Protein AF-A0A964XBT5-F1 (afdb_monomer_lite)

Structure (mmCIF, N/CA/C/O backbone):
data_AF-A0A964XBT5-F1
#
_entry.id   AF-A0A964XB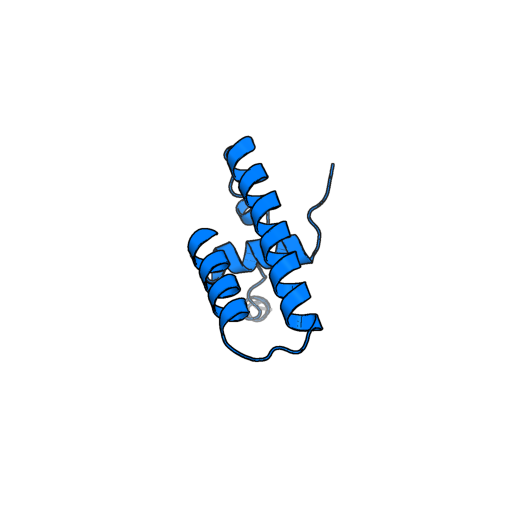T5-F1
#
loop_
_atom_site.group_PDB
_atom_site.id
_atom_site.type_symbol
_atom_site.label_atom_id
_atom_site.label_alt_id
_atom_site.label_comp_id
_atom_site.label_asym_id
_atom_site.label_entity_id
_atom_site.label_seq_id
_atom_site.pdbx_PDB_ins_code
_atom_site.Cartn_x
_atom_site.Cartn_y
_atom_site.Cartn_z
_atom_site.occupancy
_atom_site.B_iso_or_equiv
_atom_site.auth_seq_id
_atom_site.auth_comp_id
_atom_site.auth_asym_id
_atom_site.auth_atom_id
_atom_site.pdbx_PDB_model_num
ATOM 1 N N . MET A 1 1 ? 16.387 11.311 -9.296 1.00 41.25 1 MET A N 1
ATOM 2 C CA . MET A 1 1 ? 15.920 9.913 -9.377 1.00 41.25 1 MET A CA 1
ATOM 3 C C . MET A 1 1 ? 15.403 9.557 -8.005 1.00 41.25 1 MET A C 1
ATOM 5 O O . MET A 1 1 ? 16.205 9.277 -7.118 1.00 41.25 1 MET A O 1
ATOM 9 N N . ASP A 1 2 ? 14.098 9.708 -7.811 1.00 56.66 2 ASP A N 1
ATOM 10 C CA . ASP A 1 2 ? 13.472 9.547 -6.502 1.00 56.66 2 ASP A CA 1
ATOM 11 C C . ASP A 1 2 ? 13.572 8.084 -6.077 1.00 56.66 2 ASP A C 1
ATOM 13 O O . ASP A 1 2 ? 12.995 7.188 -6.689 1.00 56.66 2 ASP A O 1
ATOM 17 N N . ARG A 1 3 ? 14.409 7.827 -5.070 1.00 81.88 3 ARG A N 1
ATOM 18 C CA . ARG A 1 3 ? 14.558 6.498 -4.480 1.00 81.88 3 ARG A CA 1
ATOM 19 C C . ARG A 1 3 ? 13.324 6.217 -3.625 1.00 81.88 3 ARG A C 1
ATOM 21 O O . ARG A 1 3 ? 12.933 7.069 -2.833 1.00 81.88 3 ARG A O 1
ATOM 28 N N . LEU A 1 4 ? 12.763 5.013 -3.749 1.00 87.00 4 LEU A N 1
ATOM 29 C CA . LEU A 1 4 ? 11.685 4.541 -2.876 1.00 87.00 4 LEU A CA 1
ATOM 30 C C . LEU A 1 4 ? 12.103 4.637 -1.404 1.00 87.00 4 LEU A C 1
ATOM 32 O O . LEU A 1 4 ? 13.218 4.230 -1.046 1.00 87.00 4 LEU A O 1
ATOM 36 N N . THR A 1 5 ? 11.205 5.138 -0.556 1.00 91.88 5 THR A N 1
ATOM 37 C CA . THR A 1 5 ? 11.433 5.190 0.893 1.00 91.88 5 THR A CA 1
ATOM 38 C C . THR A 1 5 ? 11.432 3.777 1.492 1.00 91.88 5 THR A C 1
ATOM 40 O O . THR A 1 5 ? 10.897 2.845 0.881 1.00 91.88 5 THR A O 1
ATOM 43 N N . PRO A 1 6 ? 12.013 3.571 2.687 1.00 91.44 6 PRO A N 1
ATOM 44 C CA . PRO A 1 6 ? 11.965 2.276 3.366 1.00 91.44 6 PRO A CA 1
ATOM 45 C C . PRO A 1 6 ? 10.541 1.728 3.541 1.00 91.44 6 PRO A C 1
ATOM 47 O O . PRO A 1 6 ? 10.313 0.539 3.340 1.00 91.44 6 PRO A O 1
ATOM 50 N N . GLU A 1 7 ? 9.571 2.590 3.845 1.00 93.06 7 GLU A N 1
ATOM 51 C CA . GLU A 1 7 ? 8.161 2.219 4.003 1.00 93.06 7 GLU A CA 1
ATOM 52 C C . GLU A 1 7 ? 7.556 1.745 2.679 1.00 93.06 7 GLU A C 1
ATOM 54 O O . GLU A 1 7 ? 6.861 0.734 2.643 1.00 93.06 7 GLU A O 1
ATOM 59 N N . GLN A 1 8 ? 7.860 2.430 1.573 1.00 94.44 8 GLN A N 1
ATOM 60 C CA . GLN A 1 8 ? 7.419 2.018 0.238 1.00 94.44 8 GLN A CA 1
ATOM 61 C C . GLN A 1 8 ? 8.013 0.663 -0.160 1.00 94.44 8 GLN A C 1
ATOM 63 O O . GLN A 1 8 ? 7.297 -0.208 -0.650 1.00 94.44 8 GLN A O 1
ATOM 68 N N . LYS A 1 9 ? 9.307 0.449 0.107 1.00 93.12 9 LYS A N 1
ATOM 69 C CA . LYS A 1 9 ? 9.963 -0.845 -0.133 1.00 93.12 9 LYS A CA 1
ATOM 70 C C . LYS A 1 9 ? 9.328 -1.960 0.691 1.00 93.12 9 LYS A C 1
ATOM 72 O O . LYS A 1 9 ? 9.076 -3.034 0.157 1.00 93.12 9 LYS A O 1
ATOM 77 N N . LEU A 1 10 ? 9.030 -1.698 1.962 1.00 92.88 10 LEU A N 1
ATOM 78 C CA . LEU A 1 10 ? 8.348 -2.658 2.826 1.00 92.88 10 LEU A CA 1
ATOM 79 C C . LEU A 1 10 ? 6.969 -3.034 2.269 1.00 92.88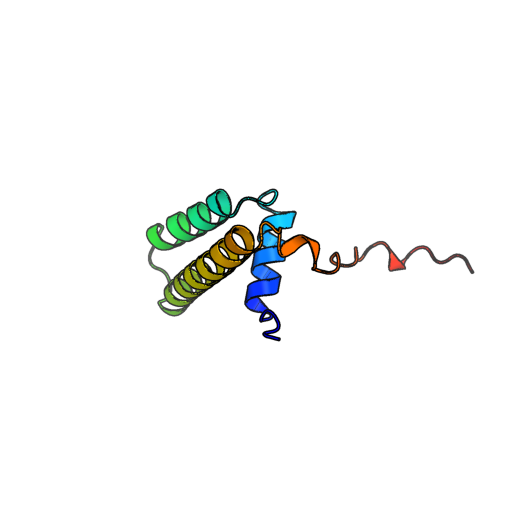 10 LEU A C 1
ATOM 81 O O . LEU A 1 10 ? 6.642 -4.213 2.199 1.00 92.88 10 LEU A O 1
ATOM 85 N N . LEU A 1 11 ? 6.174 -2.056 1.831 1.00 95.62 11 LEU A N 1
ATOM 86 C CA . LEU A 1 11 ? 4.858 -2.310 1.236 1.00 95.62 11 LEU A CA 1
ATOM 87 C C . LEU A 1 11 ? 4.953 -3.152 -0.047 1.00 95.62 11 LEU A C 1
ATOM 89 O O . LEU A 1 11 ? 4.153 -4.062 -0.237 1.00 95.62 11 LEU A O 1
ATOM 93 N N . LEU A 1 12 ? 5.951 -2.904 -0.897 1.00 95.25 12 LEU A N 1
ATOM 94 C CA . LEU A 1 12 ? 6.205 -3.702 -2.103 1.00 95.25 12 LEU A CA 1
ATOM 95 C C . LEU A 1 12 ? 6.620 -5.146 -1.790 1.00 95.25 12 LEU A C 1
ATOM 97 O O . LEU A 1 12 ? 6.144 -6.075 -2.440 1.00 95.25 12 LEU A O 1
ATOM 101 N N . VAL A 1 13 ? 7.461 -5.345 -0.773 1.00 93.50 13 VAL A N 1
ATOM 102 C CA . VAL A 1 13 ? 7.806 -6.682 -0.264 1.00 93.50 13 VAL A CA 1
ATOM 103 C C . VAL A 1 13 ? 6.550 -7.406 0.215 1.00 93.50 13 VAL A C 1
ATOM 105 O O . VAL A 1 13 ? 6.287 -8.526 -0.210 1.00 93.50 13 VAL A O 1
ATOM 108 N N . LEU A 1 14 ? 5.731 -6.755 1.047 1.00 93.56 14 LEU A N 1
ATOM 109 C CA . LEU A 1 14 ? 4.492 -7.347 1.552 1.00 93.56 14 LEU A CA 1
ATOM 110 C C . LEU A 1 14 ? 3.531 -7.689 0.406 1.00 93.56 14 LEU A C 1
ATOM 112 O O . LEU A 1 14 ? 2.905 -8.746 0.431 1.00 93.56 14 LEU A O 1
ATOM 116 N N . LYS A 1 15 ? 3.432 -6.825 -0.612 1.00 95.12 15 LYS A N 1
ATOM 117 C CA . LYS A 1 15 ? 2.611 -7.044 -1.811 1.00 95.12 15 LYS A CA 1
ATOM 118 C C . LYS A 1 15 ? 3.039 -8.329 -2.518 1.00 95.12 15 LYS A C 1
ATOM 120 O O . LYS A 1 15 ? 2.187 -9.168 -2.799 1.00 95.12 15 LYS A O 1
ATOM 125 N N . ARG A 1 16 ? 4.343 -8.500 -2.761 1.00 94.44 16 ARG A N 1
ATOM 126 C CA . ARG A 1 16 ? 4.915 -9.695 -3.399 1.00 94.44 16 ARG A CA 1
ATOM 127 C C . ARG A 1 16 ? 4.685 -10.954 -2.558 1.00 94.44 16 ARG A C 1
ATOM 129 O O . ARG A 1 16 ? 4.162 -11.935 -3.075 1.00 94.44 16 ARG A O 1
ATOM 136 N N . ASP A 1 17 ? 5.037 -10.903 -1.275 1.00 92.44 17 ASP A N 1
ATOM 137 C CA . ASP A 1 17 ? 5.181 -12.104 -0.444 1.00 92.44 17 ASP A CA 1
ATOM 138 C C . ASP A 1 17 ? 3.860 -12.558 0.200 1.00 92.44 17 ASP A C 1
ATOM 140 O O . ASP A 1 17 ? 3.647 -13.754 0.382 1.00 92.44 17 ASP A O 1
ATOM 144 N N . LEU A 1 18 ? 2.955 -11.629 0.537 1.00 93.62 18 LEU A N 1
ATOM 145 C CA . LEU A 1 18 ? 1.706 -11.940 1.255 1.00 93.62 18 LEU A CA 1
ATOM 146 C C . LEU A 1 18 ? 0.443 -11.791 0.406 1.00 93.62 18 LEU A C 1
ATOM 148 O O . LEU A 1 18 ? -0.575 -12.406 0.715 1.00 93.62 18 LEU A O 1
ATOM 152 N N . TYR A 1 19 ? 0.494 -10.973 -0.644 1.00 93.81 19 TYR A N 1
ATOM 153 C CA . TYR A 1 19 ? -0.677 -10.628 -1.455 1.00 93.81 19 TYR A CA 1
ATOM 154 C C . TYR A 1 19 ? -0.531 -11.039 -2.923 1.00 93.81 19 TYR A C 1
ATOM 156 O O . TYR A 1 19 ? -1.284 -10.562 -3.767 1.00 93.81 19 TYR A O 1
ATOM 164 N N . ALA A 1 20 ? 0.427 -11.921 -3.237 1.00 91.44 20 ALA A N 1
ATOM 165 C CA . ALA A 1 20 ? 0.656 -12.464 -4.579 1.00 91.44 20 ALA A CA 1
ATOM 166 C C . ALA A 1 20 ? 0.791 -11.389 -5.679 1.00 91.44 20 ALA A C 1
ATOM 168 O O . ALA A 1 20 ? 0.391 -11.599 -6.823 1.00 91.44 20 ALA A O 1
ATOM 169 N N . GLY A 1 21 ? 1.330 -10.218 -5.331 1.00 92.00 21 GLY A N 1
ATOM 170 C CA . GLY A 1 21 ? 1.478 -9.096 -6.255 1.00 92.00 21 GLY A CA 1
ATOM 171 C C . GLY A 1 21 ? 0.212 -8.251 -6.463 1.00 92.00 21 GLY A C 1
ATOM 172 O O . GLY A 1 21 ? 0.225 -7.371 -7.319 1.00 92.00 21 GLY A O 1
ATOM 173 N N . ASP A 1 22 ? -0.868 -8.445 -5.699 1.00 92.38 22 ASP A N 1
ATOM 174 C CA . ASP A 1 22 ? -2.098 -7.653 -5.837 1.00 92.38 22 ASP A CA 1
ATOM 175 C C . ASP A 1 22 ? -2.236 -6.562 -4.759 1.00 92.38 22 ASP A C 1
ATOM 177 O O . ASP A 1 22 ? -2.422 -6.822 -3.567 1.00 92.38 22 ASP A O 1
ATOM 181 N N . TRP A 1 23 ? -2.234 -5.300 -5.197 1.00 96.00 23 TRP A N 1
ATOM 182 C CA . TRP A 1 23 ? -2.528 -4.154 -4.331 1.00 96.00 23 TRP A CA 1
ATOM 183 C C . TRP A 1 23 ? -3.967 -4.135 -3.813 1.00 96.00 23 TRP A C 1
ATOM 185 O O . TRP A 1 23 ? -4.238 -3.556 -2.759 1.00 96.00 23 TRP A O 1
ATOM 195 N N . SER A 1 24 ? -4.912 -4.722 -4.542 1.00 95.12 24 SER A N 1
ATOM 196 C CA . SER A 1 24 ? -6.334 -4.668 -4.199 1.00 95.12 24 SER A CA 1
ATOM 197 C C . SER A 1 24 ? -6.598 -5.448 -2.913 1.00 95.12 24 SER A C 1
ATOM 199 O O . SER A 1 24 ? -7.188 -4.899 -1.982 1.00 95.12 24 SER A O 1
ATOM 201 N N . ALA A 1 25 ? -6.066 -6.668 -2.809 1.00 93.19 25 ALA A N 1
ATOM 202 C CA . ALA A 1 25 ? -6.132 -7.469 -1.590 1.00 93.19 25 ALA A CA 1
ATOM 203 C C . ALA A 1 25 ? -5.503 -6.756 -0.374 1.00 93.19 25 ALA A C 1
ATOM 205 O O . ALA A 1 25 ? -6.127 -6.679 0.686 1.00 93.19 25 ALA A O 1
ATOM 206 N N . MET A 1 26 ? -4.317 -6.153 -0.534 1.00 95.31 26 MET A N 1
ATOM 207 C CA . MET A 1 26 ? -3.653 -5.421 0.555 1.00 95.31 26 MET A CA 1
ATOM 208 C C . MET A 1 26 ? -4.438 -4.180 0.994 1.00 95.31 26 MET A C 1
ATOM 210 O O . MET A 1 26 ? -4.629 -3.947 2.187 1.00 95.31 26 MET A O 1
ATOM 214 N N . THR A 1 27 ? -4.907 -3.367 0.044 1.00 96.38 27 THR A N 1
ATOM 215 C CA . THR A 1 27 ? -5.676 -2.156 0.373 1.00 96.38 27 THR A CA 1
ATOM 216 C C . THR A 1 27 ? -7.010 -2.490 1.026 1.00 96.38 27 THR A C 1
ATOM 218 O O . THR A 1 27 ? -7.450 -1.748 1.903 1.00 96.38 27 THR A O 1
ATOM 221 N N . GLN A 1 28 ? -7.642 -3.607 0.653 1.00 94.06 28 GLN A N 1
ATOM 222 C CA . GLN A 1 28 ? -8.852 -4.072 1.320 1.00 94.06 28 GLN A CA 1
ATOM 223 C C . GLN A 1 28 ? -8.577 -4.497 2.766 1.00 94.06 28 GLN A C 1
ATOM 225 O O . GLN A 1 28 ? -9.339 -4.111 3.649 1.00 94.06 28 GLN A O 1
ATOM 230 N N . ASP A 1 29 ? -7.485 -5.219 3.039 1.00 93.00 29 ASP A N 1
ATOM 231 C CA . ASP A 1 29 ? -7.108 -5.583 4.414 1.00 93.00 29 ASP A CA 1
ATOM 232 C C . ASP A 1 29 ? -6.839 -4.336 5.272 1.00 93.00 29 ASP A C 1
ATOM 234 O O . ASP A 1 29 ? -7.343 -4.221 6.387 1.00 93.00 29 ASP A O 1
ATOM 238 N N . LEU A 1 30 ? -6.125 -3.345 4.730 1.00 93.56 30 LEU A N 1
ATOM 239 C CA . LEU A 1 30 ? -5.875 -2.073 5.416 1.00 93.56 30 LEU A CA 1
ATOM 240 C C . LEU A 1 30 ? -7.164 -1.290 5.709 1.00 93.56 30 LEU A C 1
ATOM 242 O O . LEU A 1 30 ? -7.299 -0.744 6.804 1.00 93.56 30 LEU A O 1
ATOM 246 N N . ARG A 1 31 ? -8.127 -1.261 4.779 1.00 93.56 31 ARG A N 1
ATOM 247 C CA . ARG A 1 31 ? -9.439 -0.623 4.999 1.00 93.56 31 ARG A CA 1
ATOM 248 C C . ARG A 1 31 ? -10.272 -1.369 6.038 1.00 93.56 31 ARG A C 1
ATOM 250 O O . ARG A 1 31 ? -10.770 -0.742 6.967 1.00 93.56 31 ARG A O 1
ATOM 257 N N . ASN A 1 32 ? -10.342 -2.697 5.946 1.00 90.88 32 ASN A N 1
ATOM 258 C CA . ASN A 1 32 ? -11.025 -3.533 6.937 1.00 90.88 32 ASN A CA 1
ATOM 259 C C . ASN A 1 32 ? -10.426 -3.337 8.333 1.00 90.88 32 ASN A C 1
ATOM 261 O O . ASN A 1 32 ? -11.152 -3.270 9.325 1.00 90.88 32 ASN A O 1
ATOM 265 N N . ARG A 1 33 ? -9.092 -3.220 8.413 1.00 89.06 33 ARG A N 1
ATOM 266 C CA . ARG A 1 33 ? -8.413 -2.817 9.641 1.00 89.06 33 ARG A CA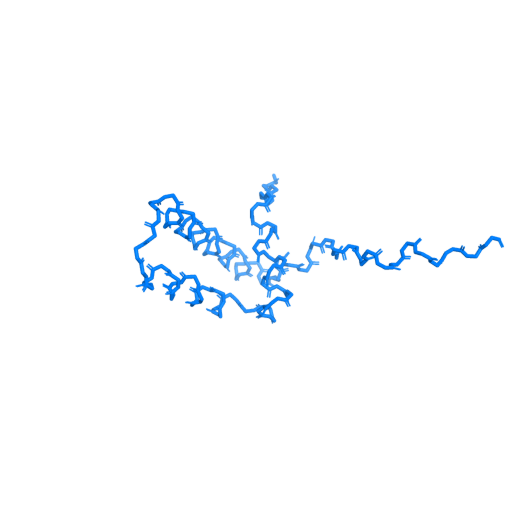 1
ATOM 267 C C . ARG A 1 33 ? -8.918 -1.448 10.052 1.00 89.06 33 ARG A C 1
ATOM 269 O O . ARG A 1 33 ? -9.509 -1.378 11.108 1.00 89.06 33 ARG A O 1
ATOM 276 N N . LEU A 1 34 ? -8.807 -0.399 9.246 1.00 89.44 34 LEU A N 1
ATOM 277 C CA . LEU A 1 34 ? -9.259 0.947 9.631 1.00 89.44 34 LEU A CA 1
ATOM 278 C C . LEU A 1 34 ? -10.707 1.001 10.170 1.00 89.44 34 LEU A C 1
ATOM 280 O O . LEU A 1 34 ? -10.964 1.695 11.150 1.00 89.44 34 LEU A O 1
ATOM 284 N N . GLU A 1 35 ? -11.623 0.226 9.588 1.00 86.69 35 GLU A N 1
ATOM 285 C CA . GLU A 1 35 ? -13.038 0.151 9.990 1.00 86.69 35 GLU A CA 1
ATOM 286 C C . GLU A 1 35 ? -13.284 -0.677 11.268 1.00 86.69 35 GLU A C 1
ATOM 288 O O . GLU A 1 35 ? -14.306 -0.519 11.935 1.00 86.69 35 GLU A O 1
ATOM 293 N N . GLY A 1 36 ? -12.350 -1.560 11.629 1.00 74.25 36 GLY A N 1
ATOM 294 C CA . GLY A 1 36 ? -12.575 -2.660 12.559 1.00 74.25 36 GLY A CA 1
ATOM 295 C C . GLY A 1 36 ? -12.966 -2.307 14.000 1.00 74.25 36 GLY A C 1
ATOM 296 O O . GLY A 1 36 ? -13.891 -2.949 14.489 1.00 74.25 36 GLY A O 1
ATOM 297 N N . ARG A 1 37 ? -12.272 -1.407 14.733 1.00 67.12 37 ARG A N 1
ATOM 298 C CA . ARG A 1 37 ? -12.353 -1.240 16.222 1.00 67.12 37 ARG A CA 1
ATOM 299 C C . ARG A 1 37 ? -11.669 0.060 16.720 1.00 67.12 37 ARG A C 1
ATOM 301 O O . ARG A 1 37 ? -11.049 0.729 15.900 1.00 67.12 37 ARG A O 1
ATOM 308 N N . PRO A 1 38 ? -11.732 0.461 18.021 1.00 64.38 38 PRO A N 1
ATOM 309 C CA . PRO A 1 38 ? -11.085 1.702 18.464 1.00 64.38 38 PRO A CA 1
ATOM 310 C C . PRO A 1 38 ? -9.558 1.565 18.435 1.00 64.38 38 PRO A C 1
ATOM 312 O O . PRO A 1 38 ? -8.947 0.987 19.335 1.00 64.38 38 PRO A O 1
ATOM 315 N N . TYR A 1 39 ? -8.935 2.095 17.387 1.00 66.81 39 TYR A N 1
ATOM 316 C CA . TYR A 1 39 ? -7.485 2.189 17.286 1.00 66.81 39 TYR A CA 1
ATOM 317 C C . TYR A 1 39 ? -6.948 3.347 18.118 1.00 66.81 39 TYR A C 1
ATOM 319 O O . TYR A 1 39 ? -7.579 4.393 18.265 1.00 66.81 39 TYR A O 1
ATOM 327 N N . VAL A 1 40 ? -5.718 3.190 18.607 1.00 71.50 40 VAL A N 1
ATOM 328 C CA . VAL A 1 40 ? -4.915 4.347 19.008 1.00 71.50 40 VAL A CA 1
ATOM 329 C C . VAL A 1 40 ? -4.764 5.237 17.770 1.00 71.50 40 VAL A C 1
ATOM 331 O O . VAL A 1 40 ? -4.362 4.736 16.724 1.00 71.50 40 VAL A O 1
ATOM 334 N N . LEU A 1 41 ? -5.043 6.540 17.883 1.00 77.00 41 LEU A N 1
ATOM 335 C CA . LEU A 1 41 ? -5.021 7.520 16.778 1.00 77.00 41 LEU A CA 1
ATOM 336 C C . LEU A 1 41 ? -3.798 7.383 15.845 1.00 77.00 41 LEU A C 1
ATOM 338 O O . LEU A 1 41 ? -3.916 7.472 14.628 1.00 77.00 41 LEU A O 1
ATOM 342 N N . ARG A 1 42 ? -2.620 7.085 16.409 1.00 83.25 42 ARG A N 1
ATOM 343 C CA . ARG A 1 42 ? -1.378 6.851 15.650 1.00 83.25 42 ARG A CA 1
ATOM 344 C C . ARG A 1 42 ? -1.451 5.688 14.657 1.00 83.25 42 ARG A C 1
ATOM 346 O O . ARG A 1 42 ? -0.789 5.744 13.628 1.00 83.25 42 ARG A O 1
ATOM 353 N N . LEU A 1 43 ? -2.174 4.618 14.982 1.00 84.50 43 LEU A N 1
ATOM 354 C CA . LEU A 1 43 ? -2.306 3.458 14.103 1.00 84.50 43 LEU A CA 1
ATOM 355 C C . LEU A 1 43 ? -3.233 3.770 12.925 1.00 84.50 43 LEU A C 1
ATOM 357 O O . LEU A 1 43 ? -2.907 3.388 11.808 1.00 84.50 43 LEU A O 1
ATOM 361 N N . ALA A 1 44 ? -4.320 4.511 13.161 1.00 83.75 44 ALA A N 1
ATOM 362 C CA . ALA A 1 44 ? -5.204 4.976 12.094 1.00 83.75 44 ALA A CA 1
ATOM 363 C C . ALA A 1 44 ? -4.437 5.846 11.084 1.00 83.75 44 ALA A C 1
ATOM 365 O O . ALA A 1 44 ? -4.393 5.497 9.909 1.00 83.75 44 ALA A O 1
ATOM 366 N N . HIS A 1 45 ? -3.710 6.867 11.558 1.00 88.19 45 HIS A N 1
ATOM 367 C CA . HIS A 1 45 ? -2.884 7.711 10.684 1.00 88.19 45 HIS A CA 1
ATOM 368 C C . HIS A 1 45 ? -1.839 6.907 9.899 1.00 88.19 45 HIS A C 1
ATOM 370 O O . HIS A 1 45 ? -1.619 7.157 8.721 1.00 88.19 45 HIS A O 1
ATOM 376 N N . ARG A 1 46 ? -1.207 5.902 10.522 1.00 92.25 46 ARG A N 1
ATOM 377 C CA . ARG A 1 46 ? -0.240 5.051 9.817 1.00 92.25 46 ARG A CA 1
ATOM 378 C C . ARG A 1 46 ? -0.893 4.248 8.689 1.00 92.25 46 ARG A C 1
ATOM 380 O O . ARG A 1 46 ? -0.305 4.141 7.620 1.00 92.25 46 ARG A O 1
ATOM 387 N N . ILE A 1 47 ? -2.078 3.683 8.927 1.00 92.81 47 ILE A N 1
ATOM 388 C CA . ILE A 1 47 ? -2.823 2.932 7.908 1.00 92.81 47 ILE A CA 1
ATOM 389 C C . ILE A 1 47 ? -3.226 3.859 6.755 1.00 92.81 47 ILE A C 1
ATOM 391 O O . ILE A 1 47 ? -3.088 3.482 5.594 1.00 92.81 47 ILE A O 1
ATOM 395 N N . GLU A 1 48 ? -3.683 5.073 7.059 1.00 94.50 48 GLU A N 1
ATOM 396 C CA . GLU A 1 48 ? -4.021 6.088 6.055 1.00 94.50 48 GLU A CA 1
ATOM 397 C C . GLU A 1 48 ? -2.799 6.502 5.220 1.00 94.50 48 GLU A C 1
ATOM 399 O O . GLU A 1 48 ? -2.878 6.539 3.990 1.00 94.50 48 GLU A O 1
ATOM 404 N N . ASP A 1 49 ? -1.651 6.730 5.863 1.00 96.06 49 ASP A N 1
ATOM 405 C CA . ASP A 1 49 ? -0.385 7.014 5.182 1.00 96.06 49 ASP A CA 1
ATOM 406 C C . ASP A 1 49 ? 0.036 5.857 4.264 1.00 96.06 49 ASP A C 1
ATOM 408 O O . ASP A 1 49 ? 0.460 6.078 3.127 1.00 96.06 49 ASP A O 1
AT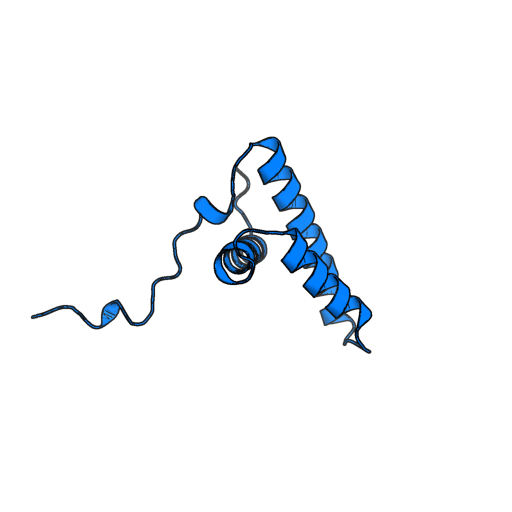OM 412 N N . ASP A 1 50 ? -0.083 4.614 4.736 1.00 96.25 50 ASP A N 1
ATOM 413 C CA . ASP A 1 50 ? 0.251 3.426 3.948 1.00 96.25 50 ASP A CA 1
ATOM 414 C C . ASP A 1 50 ? -0.693 3.274 2.743 1.00 96.25 50 ASP A C 1
ATOM 416 O O . ASP A 1 50 ? -0.226 3.006 1.635 1.00 96.25 50 ASP A O 1
ATOM 420 N N . LEU A 1 51 ? -1.993 3.547 2.902 1.00 97.06 51 LEU A N 1
ATOM 421 C CA . LEU A 1 51 ? -2.950 3.598 1.789 1.00 97.06 51 LEU A CA 1
ATOM 422 C C . LEU A 1 51 ? -2.564 4.664 0.750 1.00 97.06 51 LEU A C 1
ATOM 424 O O . LEU A 1 51 ? -2.612 4.394 -0.453 1.00 97.06 51 LEU A O 1
ATOM 428 N N . ALA A 1 52 ? -2.139 5.853 1.188 1.00 97.06 52 ALA A N 1
ATOM 429 C CA . ALA A 1 52 ? -1.686 6.913 0.289 1.00 97.06 52 ALA A CA 1
ATOM 430 C C . ALA A 1 52 ? -0.404 6.526 -0.471 1.00 97.06 52 ALA A C 1
ATOM 432 O O . ALA A 1 52 ? -0.305 6.765 -1.680 1.00 97.06 52 ALA A O 1
ATOM 433 N N . ARG A 1 53 ? 0.560 5.883 0.205 1.00 96.56 53 ARG A N 1
ATOM 434 C CA . ARG A 1 53 ? 1.787 5.357 -0.423 1.00 96.56 53 ARG A CA 1
ATOM 435 C C . ARG A 1 53 ? 1.469 4.287 -1.463 1.00 96.56 53 ARG A C 1
ATOM 437 O O . ARG A 1 53 ? 2.020 4.344 -2.562 1.00 96.56 53 ARG A O 1
ATOM 444 N N . ILE A 1 54 ? 0.583 3.339 -1.144 1.00 96.81 54 ILE A N 1
ATOM 445 C CA . ILE A 1 54 ? 0.159 2.289 -2.084 1.00 96.81 54 ILE A CA 1
ATOM 446 C C . ILE A 1 54 ? -0.449 2.914 -3.334 1.00 96.81 54 ILE A C 1
ATOM 448 O O . ILE A 1 54 ? -0.086 2.545 -4.446 1.00 96.81 54 ILE A O 1
ATOM 452 N N . GLU A 1 55 ? -1.324 3.898 -3.168 1.00 96.88 55 GLU A N 1
ATOM 453 C CA . GLU A 1 55 ? -1.972 4.561 -4.293 1.00 96.88 55 GLU A CA 1
ATOM 454 C C . GLU A 1 55 ? -0.966 5.318 -5.186 1.00 96.88 55 GLU A C 1
ATOM 456 O O . GLU A 1 55 ? -1.068 5.288 -6.412 1.00 96.88 55 GLU A O 1
ATOM 461 N N . GLN A 1 56 ? 0.062 5.947 -4.606 1.00 95.12 56 GLN A N 1
ATOM 462 C CA . GLN A 1 56 ? 1.163 6.527 -5.386 1.00 95.12 56 GLN A CA 1
ATOM 463 C C . GLN A 1 56 ? 1.946 5.465 -6.169 1.00 95.12 56 GLN A C 1
ATOM 465 O O . GLN A 1 56 ? 2.192 5.648 -7.360 1.00 95.12 56 GLN A O 1
ATOM 470 N N . MET A 1 57 ? 2.315 4.355 -5.525 1.00 95.06 57 MET A N 1
ATOM 471 C CA . MET A 1 57 ? 3.075 3.275 -6.165 1.00 95.06 57 MET A CA 1
ATOM 472 C C . MET A 1 57 ? 2.271 2.579 -7.262 1.00 95.06 57 MET A C 1
ATOM 474 O O . MET A 1 57 ? 2.800 2.346 -8.343 1.00 95.06 57 MET A O 1
ATOM 478 N N . ARG A 1 58 ? 0.978 2.330 -7.036 1.00 95.56 58 ARG A N 1
ATOM 479 C CA . ARG A 1 58 ? 0.070 1.758 -8.036 1.00 95.56 58 ARG A CA 1
ATOM 480 C C . ARG A 1 58 ? 0.012 2.614 -9.299 1.00 95.56 58 ARG A C 1
ATOM 482 O O . ARG A 1 58 ? 0.075 2.078 -10.400 1.00 95.56 58 ARG A O 1
ATOM 489 N N . ARG A 1 59 ? -0.072 3.941 -9.152 1.00 95.31 59 ARG A N 1
ATOM 490 C CA . ARG A 1 59 ? -0.047 4.862 -10.299 1.00 95.31 59 ARG A CA 1
ATOM 491 C C . ARG A 1 59 ? 1.277 4.820 -11.052 1.00 95.31 59 ARG A C 1
ATOM 493 O O . ARG A 1 59 ? 1.265 4.892 -12.275 1.00 95.31 59 ARG A O 1
ATOM 500 N N . LEU A 1 60 ? 2.402 4.691 -10.347 1.00 93.12 60 LEU A N 1
ATOM 501 C CA . LEU A 1 60 ? 3.714 4.539 -10.981 1.00 93.12 60 LEU A CA 1
ATOM 502 C C . LEU A 1 60 ? 3.807 3.227 -11.768 1.00 93.12 60 LEU A C 1
ATOM 504 O O . LEU A 1 60 ? 4.206 3.252 -12.927 1.00 93.12 60 LEU A O 1
ATOM 508 N N . GLU A 1 61 ? 3.386 2.109 -11.175 1.00 94.69 61 GLU A N 1
ATOM 509 C CA . GLU A 1 61 ? 3.344 0.802 -11.846 1.00 94.69 61 GLU A CA 1
ATOM 510 C C . GLU A 1 61 ? 2.491 0.840 -13.115 1.00 94.69 61 GLU A C 1
ATOM 512 O O . GLU A 1 61 ? 2.919 0.365 -14.161 1.00 94.69 61 GLU A O 1
ATOM 517 N N . GLN A 1 62 ? 1.315 1.469 -13.050 1.00 95.31 62 GLN A N 1
ATOM 518 C CA . GLN A 1 62 ? 0.428 1.628 -14.204 1.00 95.31 62 GLN A CA 1
ATOM 519 C C . GLN A 1 62 ? 1.006 2.555 -15.276 1.00 95.31 62 GLN A C 1
ATOM 521 O O . GLN A 1 62 ? 0.867 2.273 -16.459 1.00 95.31 62 GLN A O 1
ATOM 526 N N . HIS A 1 63 ? 1.633 3.664 -14.878 1.00 95.75 63 HIS A N 1
ATOM 527 C CA . HIS A 1 63 ? 2.182 4.641 -15.817 1.00 95.75 63 HIS A CA 1
ATOM 528 C C . HIS A 1 63 ? 3.365 4.087 -16.614 1.00 95.75 63 HIS A C 1
ATOM 530 O O . HIS A 1 63 ? 3.500 4.393 -17.795 1.00 95.75 63 HIS A O 1
ATOM 536 N N . TYR A 1 64 ? 4.218 3.295 -15.965 1.00 94.31 64 TYR A N 1
ATOM 537 C CA . TYR A 1 64 ? 5.405 2.711 -16.589 1.00 94.31 64 TYR A CA 1
ATOM 538 C C . TYR A 1 64 ? 5.198 1.268 -17.066 1.00 94.31 64 TYR A C 1
ATOM 540 O O . TYR A 1 64 ? 6.114 0.709 -17.658 1.00 94.31 64 TYR A O 1
ATOM 548 N N . GLU A 1 65 ? 4.029 0.674 -16.812 1.00 94.75 65 GLU A N 1
ATOM 549 C CA . GLU A 1 65 ? 3.711 -0.731 -17.109 1.00 94.75 65 GLU A CA 1
ATOM 550 C C . GLU A 1 65 ? 4.731 -1.714 -16.502 1.00 94.75 65 GLU A C 1
ATOM 552 O O . GLU A 1 65 ? 5.166 -2.677 -17.132 1.00 94.75 65 GLU A O 1
ATOM 557 N N . VAL A 1 66 ? 5.123 -1.464 -15.249 1.00 93.88 66 VAL A N 1
ATOM 558 C CA . VAL A 1 66 ? 6.106 -2.273 -14.511 1.00 93.88 66 VAL A CA 1
ATOM 559 C C . VAL A 1 66 ? 5.557 -2.745 -13.171 1.00 93.88 66 VAL A C 1
ATOM 561 O O . VAL A 1 66 ? 4.716 -2.083 -12.571 1.00 93.88 66 VAL A O 1
ATOM 564 N N . ASP A 1 67 ? 6.095 -3.849 -12.654 1.00 92.31 67 ASP A N 1
ATOM 565 C CA . ASP A 1 67 ? 5.951 -4.218 -11.244 1.00 92.31 67 ASP A CA 1
ATOM 566 C C . ASP A 1 67 ? 7.137 -3.660 -10.452 1.00 92.31 67 ASP A C 1
ATOM 568 O O . ASP A 1 67 ? 8.281 -4.072 -10.657 1.00 92.31 67 ASP A O 1
ATOM 572 N N . LEU A 1 68 ? 6.887 -2.719 -9.536 1.00 92.38 68 LEU A N 1
ATOM 573 C CA . LEU A 1 68 ? 7.957 -2.100 -8.751 1.00 92.38 68 LEU A CA 1
ATOM 574 C C . LEU A 1 68 ? 8.629 -3.110 -7.808 1.00 92.38 68 LEU A C 1
ATOM 576 O O . LEU A 1 68 ? 9.805 -2.946 -7.478 1.00 92.38 68 LEU A O 1
ATOM 580 N N . ALA A 1 69 ? 7.916 -4.163 -7.396 1.00 91.69 69 ALA A N 1
ATOM 581 C CA . ALA A 1 69 ? 8.461 -5.189 -6.511 1.00 91.69 69 ALA A CA 1
ATOM 582 C C . ALA A 1 69 ? 9.540 -6.045 -7.198 1.00 91.69 69 ALA A C 1
ATOM 584 O O . ALA A 1 69 ? 10.409 -6.587 -6.513 1.00 91.69 69 ALA A O 1
ATOM 585 N N . ALA A 1 70 ? 9.541 -6.113 -8.535 1.00 88.94 70 ALA A N 1
ATOM 586 C CA . ALA A 1 70 ? 10.540 -6.843 -9.315 1.00 88.94 70 ALA A CA 1
ATOM 587 C C . ALA A 1 70 ? 11.944 -6.212 -9.253 1.00 88.94 70 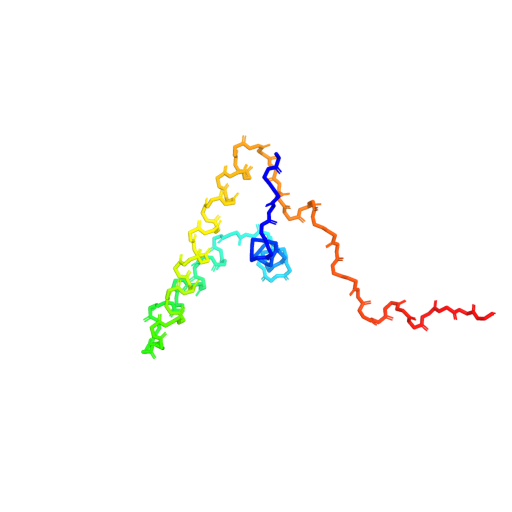ALA A C 1
ATOM 589 O O . ALA A 1 70 ? 12.933 -6.879 -9.544 1.00 88.94 70 ALA A O 1
ATOM 590 N N . PHE A 1 71 ? 12.045 -4.939 -8.856 1.00 87.81 71 PHE A N 1
ATOM 591 C CA . PHE A 1 71 ? 13.318 -4.222 -8.713 1.00 87.81 71 PHE A CA 1
ATOM 592 C C . PHE A 1 71 ? 13.877 -4.260 -7.285 1.00 87.81 71 PHE A C 1
ATOM 594 O O . PHE A 1 71 ? 14.887 -3.611 -7.003 1.00 87.81 71 PHE A O 1
ATOM 601 N N . LEU A 1 72 ? 13.215 -4.968 -6.366 1.00 86.25 72 LEU A N 1
ATOM 602 C CA . LEU A 1 72 ? 13.704 -5.155 -5.006 1.00 86.25 72 LEU A CA 1
ATOM 603 C C . LEU A 1 72 ? 14.549 -6.419 -4.916 1.00 86.25 72 LEU A C 1
ATOM 605 O O . LEU A 1 72 ? 14.179 -7.467 -5.445 1.00 86.25 72 LEU A O 1
ATOM 609 N N . GLU A 1 73 ? 15.663 -6.322 -4.193 1.00 79.25 73 GLU A N 1
ATOM 610 C CA . GLU A 1 73 ? 16.440 -7.500 -3.829 1.00 79.25 73 GLU A CA 1
ATOM 611 C C . GLU A 1 73 ? 15.544 -8.472 -3.037 1.00 79.25 73 GLU A C 1
ATOM 613 O O . GLU A 1 73 ? 14.736 -8.038 -2.201 1.00 79.25 73 GLU A O 1
ATOM 618 N N . PRO A 1 74 ? 15.624 -9.785 -3.313 1.00 67.00 74 PRO A N 1
ATOM 619 C CA . PRO A 1 74 ? 14.954 -10.772 -2.484 1.00 67.00 74 PRO A CA 1
ATOM 620 C C . PRO A 1 74 ? 15.461 -10.644 -1.045 1.00 67.00 74 PRO A C 1
ATOM 622 O O . PRO A 1 74 ? 16.640 -10.374 -0.817 1.00 67.00 74 PRO A O 1
ATOM 625 N N . ILE A 1 75 ? 14.563 -10.817 -0.070 1.00 65.25 75 ILE A N 1
ATOM 626 C CA . ILE A 1 75 ? 14.991 -10.896 1.328 1.00 65.25 75 ILE A CA 1
ATOM 627 C C . ILE A 1 75 ? 15.880 -12.140 1.419 1.00 65.25 75 ILE A C 1
ATOM 629 O O . ILE A 1 75 ? 15.405 -13.212 1.036 1.00 65.25 75 ILE A O 1
ATOM 633 N N . PRO A 1 76 ? 17.147 -12.016 1.855 1.00 61.66 76 PRO A N 1
ATOM 634 C CA . PRO A 1 76 ? 18.008 -13.175 2.012 1.00 61.66 76 PRO A CA 1
ATOM 635 C C . PRO A 1 76 ? 17.340 -14.141 2.986 1.00 61.66 76 PRO A C 1
ATOM 637 O O . PRO A 1 76 ? 16.934 -13.751 4.083 1.00 61.66 76 PRO A O 1
ATOM 640 N N . ASP A 1 77 ? 17.179 -15.384 2.544 1.00 63.59 77 ASP A N 1
ATOM 641 C CA . ASP A 1 77 ? 16.657 -16.451 3.381 1.00 63.59 77 ASP A CA 1
ATOM 642 C C . ASP A 1 77 ? 17.680 -16.709 4.506 1.00 63.59 77 ASP A C 1
ATOM 644 O O . ASP A 1 77 ? 18.841 -17.019 4.211 1.00 63.59 77 ASP A O 1
ATOM 648 N N . PRO A 1 78 ? 17.294 -16.513 5.785 1.00 62.12 78 PRO A N 1
ATOM 649 C CA . PRO A 1 78 ? 18.210 -16.609 6.918 1.00 62.12 78 PRO A CA 1
ATOM 650 C C . PRO A 1 78 ? 18.819 -18.008 7.085 1.00 62.12 78 PRO A C 1
ATOM 652 O O . PRO A 1 78 ? 19.820 -18.139 7.789 1.00 62.12 78 PRO A O 1
ATOM 655 N N . ASP A 1 79 ? 18.265 -19.033 6.429 1.00 64.50 79 ASP A N 1
ATOM 656 C CA . ASP A 1 79 ? 18.796 -20.395 6.458 1.00 64.50 79 ASP A CA 1
ATOM 657 C C . ASP A 1 79 ? 19.850 -20.677 5.362 1.00 64.50 79 ASP A C 1
ATOM 659 O O . ASP A 1 79 ? 20.552 -21.685 5.446 1.00 64.50 79 ASP A O 1
ATOM 663 N N . GLN A 1 80 ? 20.066 -19.780 4.386 1.00 56.22 80 GLN A N 1
ATOM 664 C CA . GLN A 1 80 ? 21.037 -19.981 3.285 1.00 56.22 80 GLN A CA 1
ATOM 665 C C . GLN A 1 80 ? 22.510 -19.789 3.702 1.00 56.22 80 GLN A C 1
ATOM 667 O O . GLN A 1 80 ? 23.415 -20.228 2.993 1.00 56.22 80 GLN A O 1
ATOM 672 N N . ASP A 1 81 ? 22.785 -19.140 4.839 1.00 56.72 81 ASP A N 1
ATOM 673 C CA . ASP A 1 81 ? 24.158 -18.871 5.307 1.00 56.72 81 ASP A CA 1
ATOM 674 C C . ASP A 1 81 ? 24.805 -20.062 6.048 1.00 56.72 81 ASP A C 1
ATOM 676 O O . ASP A 1 81 ? 25.975 -19.991 6.436 1.00 56.72 81 ASP A O 1
ATOM 680 N N . GLN A 1 82 ? 24.083 -21.174 6.232 1.00 55.31 82 GLN A N 1
ATOM 681 C CA . GLN A 1 82 ? 24.573 -22.347 6.972 1.00 55.31 82 GLN A CA 1
ATOM 682 C C . GLN A 1 82 ? 25.252 -23.419 6.096 1.00 55.31 82 GLN A C 1
ATOM 684 O O . GLN A 1 82 ? 25.847 -24.353 6.632 1.00 55.31 82 GLN A O 1
ATOM 689 N N . GLU A 1 83 ? 25.255 -23.275 4.768 1.00 52.19 83 GLU A N 1
ATOM 690 C CA . GLU A 1 83 ? 25.819 -24.267 3.838 1.00 52.19 83 GLU A CA 1
ATOM 691 C C . GLU A 1 83 ? 27.083 -23.754 3.122 1.00 52.19 83 GLU A C 1
ATOM 693 O O . GLU A 1 83 ? 27.134 -23.628 1.900 1.00 52.19 83 GLU A O 1
ATOM 698 N N . ARG A 1 84 ? 28.158 -23.468 3.869 1.00 47.25 84 ARG A N 1
ATOM 699 C CA . ARG A 1 84 ? 29.512 -23.408 3.284 1.00 47.25 84 ARG A CA 1
ATOM 700 C C . ARG A 1 84 ? 30.326 -24.612 3.759 1.00 47.25 84 ARG A C 1
ATOM 702 O O . ARG A 1 84 ? 30.698 -24.637 4.931 1.00 47.25 84 ARG A O 1
ATOM 709 N N . PRO A 1 85 ? 30.620 -25.606 2.900 1.00 65.12 85 PRO A N 1
ATOM 710 C CA . PRO A 1 85 ? 31.573 -26.647 3.254 1.00 65.12 85 PRO A CA 1
ATOM 711 C C . PRO A 1 85 ? 32.998 -26.067 3.255 1.00 65.12 85 PRO A C 1
ATOM 713 O O . PRO A 1 85 ? 33.362 -25.295 2.365 1.00 65.12 85 PRO A O 1
ATOM 716 N N . THR A 1 86 ? 33.751 -26.428 4.297 1.00 63.50 86 THR A N 1
ATOM 717 C CA . THR A 1 86 ? 35.172 -26.121 4.538 1.00 63.50 86 THR A CA 1
ATOM 718 C C . THR A 1 86 ? 36.095 -26.726 3.487 1.00 63.50 86 THR A C 1
ATOM 720 O O . THR A 1 86 ? 35.841 -27.884 3.084 1.00 63.50 86 THR A O 1
#

Foldseek 3Di:
DDDDDPLLLVLLLCCVPPVVVDPVVVLVVLVCVLPPDDDDPVSNVVSVVSNVSSVVVVVVCVVVVHRPSVPDDPDPDPVPVPDDDD

Secondary structure (DSSP, 8-state):
--PPPHHHHHHHHHHHHHSTT-HHHHHHHHHHHHHSS---HHHHHHHHHHHHHHHHHHHHHHHHT--GGGGSPPPPPTTGGG----

Radius of gyration: 15.97 Å; chains: 1; bounding box: 48×37×36 Å

pLDDT: mean 85.0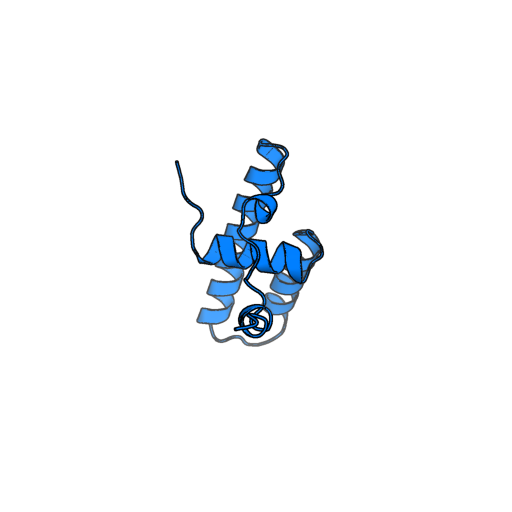2, std 14.19, range [41.25, 97.06]

Sequence (86 aa):
MDRLTPEQKLLLVLKRDLYAGDWSAMTQDLRNRLEGRPYVLRLAHRIEDDLARIEQMRRLEQHYEVDLAAFLEPIPDPDQDQERPT